Prot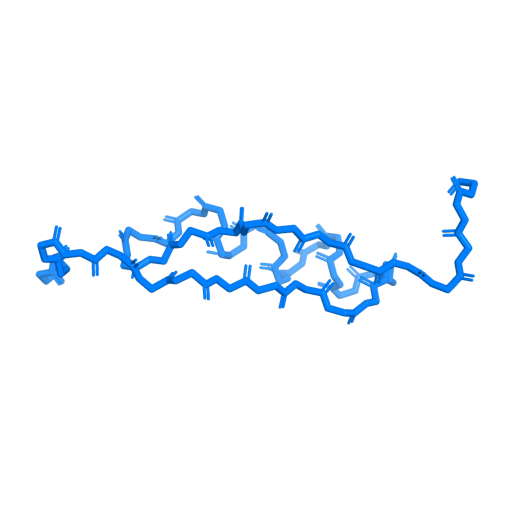ein AF-A0A6G3UMA7-F1 (afdb_monomer_lite)

Foldseek 3Di:
DDAPPDAAEDEAEEDDPCVPPPVVVVQVPDRRHDHPYYDYPDDD

Sequence (44 aa):
MTTPETPLRVGLAGTGPWARNTHAPALAAHPGVVLSGVWGRRAE

pLDDT: mean 91.82, std 8.93, range [62.91, 97.75]

Radius of gyration: 11.63 Å; chains: 1; bounding box: 22×14×37 Å

Structure (mmCIF, N/CA/C/O backbone):
data_AF-A0A6G3UMA7-F1
#
_entry.id   AF-A0A6G3UMA7-F1
#
loop_
_atom_site.group_PDB
_atom_site.id
_atom_site.type_symbol
_atom_site.label_atom_id
_atom_site.label_alt_id
_atom_site.label_comp_id
_atom_site.label_asym_id
_atom_site.label_entity_id
_atom_site.label_seq_id
_atom_site.pdbx_PDB_ins_code
_atom_site.Cartn_x
_atom_site.Cartn_y
_atom_site.Cartn_z
_atom_site.occupancy
_atom_site.B_iso_or_equiv
_atom_site.auth_seq_id
_atom_site.auth_comp_id
_atom_site.auth_asym_id
_atom_site.auth_atom_id
_atom_site.pdbx_PDB_model_num
ATOM 1 N N . MET A 1 1 ? -2.625 0.116 20.639 1.00 62.91 1 MET A N 1
ATOM 2 C CA . MET A 1 1 ? -2.567 1.172 19.609 1.00 62.91 1 MET A CA 1
ATOM 3 C C . MET A 1 1 ? -4.004 1.528 19.289 1.00 62.91 1 MET A C 1
ATOM 5 O O . MET A 1 1 ? -4.736 0.643 18.870 1.00 62.91 1 MET A O 1
ATOM 9 N N . THR A 1 2 ? -4.453 2.730 19.635 1.00 69.75 2 THR A N 1
ATOM 10 C CA . THR A 1 2 ? -5.836 3.154 19.392 1.00 69.75 2 THR A CA 1
ATOM 11 C C . THR A 1 2 ? -6.019 3.404 17.901 1.00 69.75 2 THR A C 1
ATOM 13 O O . THR A 1 2 ? -5.271 4.166 17.292 1.00 69.75 2 THR A O 1
ATOM 16 N N . THR A 1 3 ? -6.974 2.712 17.295 1.00 70.81 3 THR A N 1
ATOM 17 C CA . THR A 1 3 ? -7.347 2.952 15.903 1.00 70.81 3 THR A CA 1
ATOM 18 C C . THR A 1 3 ? -8.080 4.297 15.829 1.00 70.81 3 THR A C 1
ATOM 20 O O . THR A 1 3 ? -8.977 4.515 16.643 1.00 70.81 3 THR A O 1
ATOM 23 N N . PRO A 1 4 ? -7.713 5.219 14.922 1.00 80.25 4 PRO A N 1
ATOM 24 C CA . PRO A 1 4 ? -8.475 6.447 14.718 1.00 80.25 4 PRO A CA 1
ATOM 25 C C . PRO A 1 4 ? -9.900 6.115 14.252 1.00 80.25 4 PRO A C 1
ATOM 27 O O . PRO A 1 4 ? -10.082 5.193 13.460 1.00 80.25 4 PRO A O 1
ATOM 30 N N . GLU A 1 5 ? -10.901 6.884 14.701 1.00 82.44 5 GLU A N 1
ATOM 31 C CA . GLU A 1 5 ? -12.298 6.706 14.260 1.00 82.44 5 GLU A CA 1
ATOM 32 C C . GLU A 1 5 ? -12.456 6.843 12.742 1.00 82.44 5 GLU A C 1
ATOM 34 O O . GLU A 1 5 ? -13.304 6.195 12.136 1.00 82.44 5 GLU A O 1
ATOM 39 N N . THR A 1 6 ? -11.614 7.665 12.108 1.00 90.12 6 THR A N 1
ATOM 40 C CA . THR A 1 6 ? -11.509 7.745 10.650 1.00 90.12 6 THR A CA 1
ATOM 41 C C . THR A 1 6 ? -10.084 7.392 10.221 1.00 90.12 6 THR A C 1
ATOM 43 O O . THR A 1 6 ? -9.156 8.140 10.539 1.00 90.12 6 THR A O 1
ATOM 46 N N . PRO A 1 7 ? -9.871 6.274 9.506 1.00 90.56 7 PRO A N 1
ATOM 47 C CA . PRO A 1 7 ? -8.540 5.870 9.077 1.00 90.56 7 PRO A CA 1
ATOM 48 C C . PRO A 1 7 ? -7.999 6.785 7.972 1.00 90.56 7 PRO A C 1
ATOM 50 O O . PRO A 1 7 ? -8.726 7.214 7.070 1.00 90.56 7 PRO A O 1
ATOM 53 N N . LEU A 1 8 ? -6.693 7.056 8.017 1.00 95.62 8 LEU A N 1
ATOM 54 C CA . LEU A 1 8 ? -6.020 7.889 7.022 1.00 95.62 8 LEU A CA 1
ATOM 55 C C . LEU A 1 8 ? -5.955 7.166 5.672 1.00 95.62 8 LEU A C 1
ATOM 57 O O . LEU A 1 8 ? -5.490 6.032 5.572 1.00 95.62 8 LEU A O 1
ATOM 61 N N . ARG A 1 9 ? -6.374 7.844 4.606 1.00 96.75 9 ARG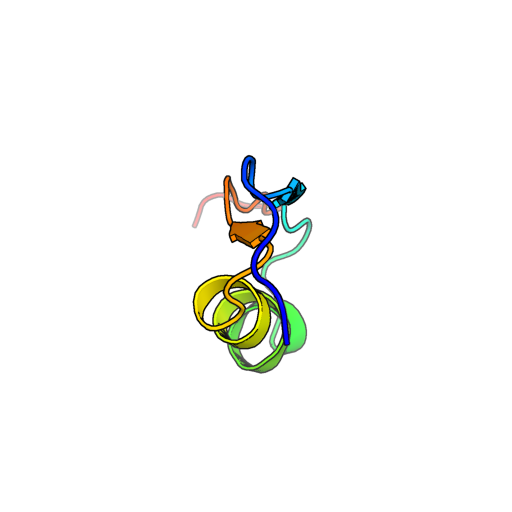 A N 1
ATOM 62 C CA . ARG A 1 9 ? -6.328 7.302 3.246 1.00 96.75 9 ARG A CA 1
ATOM 63 C C . ARG A 1 9 ? -4.963 7.566 2.624 1.00 96.75 9 ARG A C 1
ATOM 65 O O . ARG A 1 9 ? -4.534 8.714 2.554 1.00 96.75 9 ARG A O 1
ATOM 72 N N . VAL A 1 10 ? -4.301 6.513 2.154 1.00 97.31 10 VAL A N 1
ATOM 73 C CA . VAL A 1 10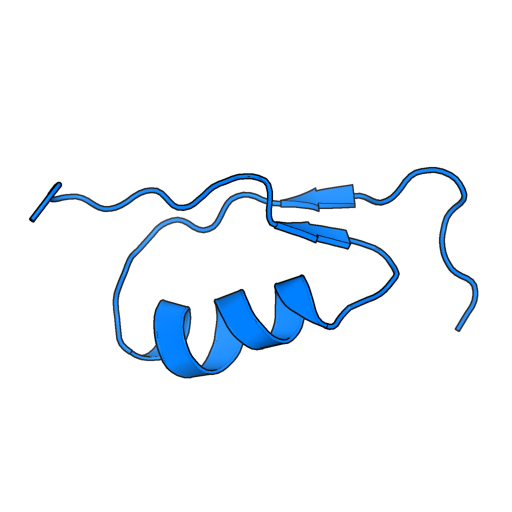 ? -2.944 6.589 1.596 1.00 97.31 10 VAL A CA 1
ATOM 74 C C . VAL A 1 10 ? -2.929 6.047 0.171 1.00 97.31 10 VAL A C 1
ATOM 76 O O . VAL A 1 10 ? -3.503 4.993 -0.104 1.00 97.31 10 VAL A O 1
ATOM 79 N N . GLY A 1 11 ? -2.267 6.767 -0.735 1.00 97.19 11 GLY A N 1
ATOM 80 C CA . GLY A 1 11 ? -1.943 6.298 -2.082 1.00 97.19 11 GLY A CA 1
ATOM 81 C C . GLY A 1 11 ? -0.470 5.903 -2.182 1.00 97.19 11 GLY A C 1
ATOM 82 O O . GLY A 1 11 ? 0.386 6.577 -1.610 1.00 97.19 11 GLY A O 1
ATOM 83 N N . LEU A 1 12 ? -0.171 4.827 -2.909 1.00 96.56 12 LEU A N 1
ATOM 84 C CA . LEU A 1 12 ? 1.198 4.364 -3.146 1.00 96.56 12 LEU A CA 1
ATOM 85 C C . LEU A 1 12 ? 1.642 4.714 -4.570 1.00 96.56 12 LEU A C 1
ATOM 87 O O . LEU A 1 12 ? 1.086 4.200 -5.537 1.00 96.56 12 LEU A O 1
ATOM 91 N N . ALA A 1 13 ? 2.654 5.569 -4.707 1.00 96.44 13 ALA A N 1
ATOM 92 C CA . ALA A 1 13 ? 3.252 5.893 -6.000 1.00 96.44 13 ALA A CA 1
ATOM 93 C C . ALA A 1 13 ? 4.478 5.003 -6.260 1.00 96.44 13 ALA A C 1
ATOM 95 O O . ALA A 1 13 ? 5.461 5.050 -5.521 1.00 96.44 13 ALA A O 1
ATOM 96 N N . GLY A 1 14 ? 4.428 4.212 -7.330 1.00 94.75 14 GLY A N 1
ATOM 97 C CA . GLY A 1 14 ? 5.455 3.246 -7.708 1.00 94.75 14 GLY A CA 1
ATOM 98 C C . GLY A 1 14 ? 5.019 1.794 -7.500 1.00 94.75 14 GLY A C 1
ATOM 99 O O . GLY A 1 14 ? 4.243 1.470 -6.608 1.00 94.75 14 GLY A O 1
ATOM 100 N N . THR A 1 15 ? 5.553 0.909 -8.342 1.00 95.50 15 THR A N 1
ATOM 101 C CA . THR A 1 15 ? 5.206 -0.525 -8.400 1.00 95.50 15 THR A CA 1
ATOM 102 C C . THR A 1 15 ? 6.435 -1.439 -8.280 1.00 95.50 15 THR A C 1
ATOM 104 O O . THR A 1 15 ? 6.408 -2.601 -8.670 1.00 95.50 15 THR A O 1
ATOM 107 N N . GLY A 1 16 ? 7.542 -0.915 -7.742 1.00 94.62 16 GLY A N 1
ATOM 108 C CA . GLY A 1 16 ? 8.794 -1.660 -7.577 1.00 94.62 16 GLY A CA 1
ATOM 109 C C . GLY A 1 16 ? 8.789 -2.662 -6.408 1.00 94.62 16 GLY A C 1
ATOM 110 O O . GLY A 1 16 ? 7.804 -2.771 -5.675 1.00 94.62 16 GLY A O 1
ATOM 111 N N . PRO A 1 17 ? 9.916 -3.358 -6.164 1.00 96.94 17 PRO A N 1
ATOM 112 C CA . PRO A 1 17 ? 10.018 -4.391 -5.127 1.00 96.94 17 PRO A CA 1
ATOM 113 C C . PRO A 1 17 ? 9.624 -3.914 -3.724 1.00 96.94 17 PRO A C 1
ATOM 115 O O . PRO A 1 17 ? 8.933 -4.626 -3.006 1.00 96.94 17 PRO A O 1
ATOM 118 N N . TRP A 1 18 ? 9.986 -2.684 -3.355 1.00 96.69 18 TRP A N 1
ATOM 119 C CA . TRP A 1 18 ? 9.596 -2.085 -2.075 1.00 96.69 18 TRP A CA 1
ATOM 120 C C . TRP A 1 18 ? 8.096 -1.807 -1.976 1.00 96.69 18 TRP A C 1
ATOM 122 O O . TRP A 1 18 ? 7.499 -2.018 -0.923 1.00 96.69 18 TRP A O 1
ATOM 132 N N . ALA A 1 19 ? 7.463 -1.379 -3.072 1.00 96.44 19 ALA A N 1
ATOM 133 C CA . ALA A 1 19 ? 6.018 -1.189 -3.110 1.00 96.44 19 ALA A CA 1
ATOM 134 C C . ALA A 1 19 ? 5.294 -2.521 -2.856 1.00 96.44 19 ALA A C 1
ATOM 136 O O . ALA A 1 19 ? 4.395 -2.578 -2.021 1.00 96.44 19 ALA A O 1
ATOM 137 N N . 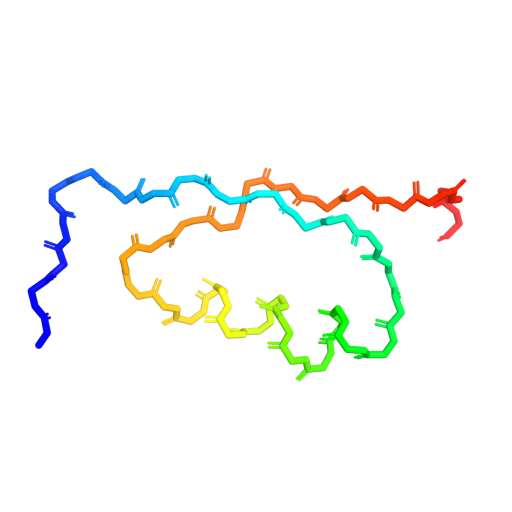ARG A 1 20 ? 5.744 -3.598 -3.514 1.00 95.25 20 ARG A N 1
ATOM 138 C CA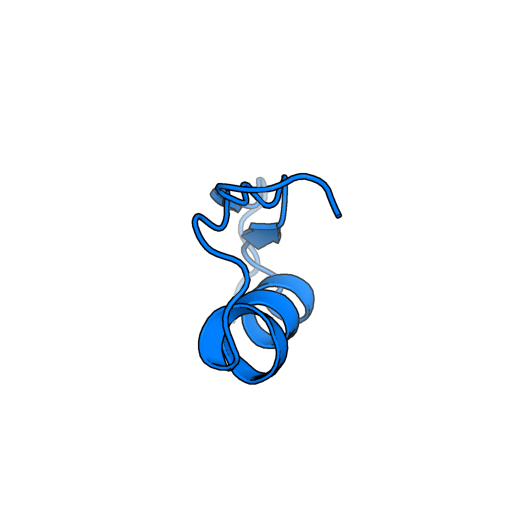 . ARG A 1 20 ? 5.122 -4.928 -3.445 1.00 95.25 20 ARG A CA 1
ATOM 139 C C . ARG A 1 20 ? 5.395 -5.677 -2.141 1.00 95.25 20 ARG A C 1
ATOM 141 O O . ARG A 1 20 ? 4.485 -6.293 -1.599 1.00 95.25 20 ARG A O 1
ATOM 148 N N . ASN A 1 21 ? 6.632 -5.641 -1.657 1.00 97.69 21 ASN A N 1
ATOM 149 C CA . ASN A 1 21 ? 7.074 -6.510 -0.564 1.00 97.69 21 ASN A CA 1
ATOM 150 C C . ASN A 1 21 ? 7.049 -5.812 0.799 1.00 97.69 21 ASN A C 1
ATOM 152 O O . ASN A 1 21 ? 7.077 -6.489 1.822 1.00 97.69 21 ASN A O 1
ATOM 156 N N . THR A 1 22 ? 7.003 -4.476 0.825 1.00 97.62 22 THR A N 1
ATOM 157 C CA . THR A 1 22 ? 7.110 -3.708 2.071 1.00 97.62 22 THR A CA 1
ATOM 158 C C . THR A 1 22 ? 5.939 -2.757 2.254 1.00 97.62 22 THR A C 1
ATOM 160 O O . THR A 1 22 ? 5.159 -2.927 3.187 1.00 97.62 22 THR A O 1
ATOM 163 N N . HIS A 1 23 ? 5.781 -1.768 1.373 1.00 97.56 23 HIS A N 1
ATOM 164 C CA . HIS A 1 23 ? 4.840 -0.675 1.611 1.00 97.56 23 HIS A CA 1
ATOM 165 C C . HIS A 1 23 ? 3.382 -1.113 1.496 1.00 97.56 23 HIS A C 1
ATOM 167 O O . HIS A 1 23 ? 2.610 -0.846 2.413 1.00 97.56 23 HIS A O 1
ATOM 173 N N . ALA A 1 24 ? 2.994 -1.798 0.415 1.00 97.19 24 ALA A N 1
ATOM 174 C CA . ALA A 1 24 ? 1.608 -2.230 0.257 1.00 97.19 24 ALA A CA 1
ATOM 175 C C . ALA A 1 24 ? 1.175 -3.223 1.354 1.00 97.19 24 ALA A C 1
ATOM 177 O O . ALA A 1 24 ? 0.132 -2.976 1.959 1.00 97.19 24 ALA A O 1
ATOM 178 N N . PRO A 1 25 ? 1.961 -4.265 1.705 1.00 97.75 25 PRO A N 1
ATOM 179 C CA . PRO A 1 25 ? 1.608 -5.158 2.809 1.00 97.75 25 PRO A CA 1
ATOM 180 C C . PRO A 1 25 ? 1.523 -4.443 4.162 1.00 97.75 25 PRO A C 1
ATOM 182 O O . PRO A 1 25 ? 0.573 -4.665 4.908 1.00 97.75 25 PRO A O 1
ATOM 185 N N . ALA A 1 26 ? 2.475 -3.554 4.472 1.00 97.44 26 ALA A N 1
ATOM 186 C CA . ALA A 1 26 ? 2.468 -2.820 5.735 1.00 97.44 26 ALA A CA 1
ATOM 187 C C . ALA A 1 26 ? 1.248 -1.896 5.853 1.00 97.44 26 ALA A C 1
ATOM 189 O O . ALA A 1 26 ? 0.587 -1.884 6.888 1.00 97.44 26 ALA A O 1
ATOM 190 N N . LEU A 1 27 ? 0.916 -1.159 4.788 1.00 96.75 27 LEU A N 1
ATOM 191 C CA . LEU A 1 27 ? -0.256 -0.282 4.760 1.00 96.75 27 LEU A CA 1
ATOM 192 C C . LEU A 1 27 ? -1.567 -1.075 4.819 1.00 96.75 27 LEU A C 1
ATOM 194 O O . LEU A 1 27 ? -2.499 -0.638 5.482 1.00 96.75 27 LEU A O 1
ATOM 198 N N . ALA A 1 28 ? -1.641 -2.239 4.166 1.00 95.38 28 ALA A N 1
ATOM 199 C CA . ALA A 1 28 ? -2.826 -3.097 4.203 1.00 95.38 28 ALA A CA 1
ATOM 200 C C . ALA A 1 28 ? -3.068 -3.727 5.586 1.00 95.38 28 ALA A C 1
ATOM 202 O O . ALA A 1 28 ? -4.215 -3.949 5.963 1.00 95.38 28 ALA A O 1
ATOM 203 N N . ALA A 1 29 ? -2.004 -4.010 6.343 1.00 95.94 29 ALA A N 1
ATOM 204 C CA . ALA A 1 29 ? -2.095 -4.603 7.677 1.00 95.94 29 ALA A CA 1
ATOM 205 C C . ALA A 1 29 ? -2.290 -3.572 8.804 1.00 95.94 29 ALA A C 1
ATOM 207 O O . ALA A 1 29 ? -2.594 -3.944 9.938 1.00 95.94 29 ALA A O 1
ATOM 208 N N . HIS A 1 30 ? -2.071 -2.284 8.533 1.00 94.31 30 HIS A N 1
ATOM 209 C CA . HIS A 1 30 ? -2.027 -1.271 9.577 1.00 94.31 30 HIS A CA 1
ATOM 210 C C . HIS A 1 30 ? -3.427 -0.709 9.888 1.00 94.31 30 HIS A C 1
ATOM 212 O O . HIS A 1 30 ? -4.049 -0.098 9.021 1.00 94.31 30 HIS A O 1
ATOM 218 N N . PRO A 1 31 ? -3.913 -0.798 11.142 1.00 92.94 31 PRO A N 1
ATOM 219 C CA . PRO A 1 31 ? -5.306 -0.483 11.472 1.00 92.94 31 PRO A CA 1
ATOM 220 C C . PRO A 1 31 ? -5.663 1.001 11.305 1.00 92.94 31 PRO A C 1
ATOM 222 O O . PRO A 1 31 ? -6.820 1.340 11.091 1.00 92.94 31 PRO A O 1
ATOM 225 N N . GLY A 1 32 ? -4.682 1.902 11.402 1.00 94.88 32 GLY A N 1
ATOM 226 C CA . GLY A 1 32 ? -4.914 3.347 11.308 1.00 94.88 32 GLY A CA 1
ATOM 227 C C . GLY A 1 32 ? -4.949 3.936 9.900 1.00 94.88 32 GLY A C 1
ATOM 228 O O . GLY A 1 32 ? -5.098 5.152 9.772 1.00 94.88 32 GLY A O 1
ATOM 229 N N . VAL A 1 33 ? -4.779 3.122 8.855 1.00 95.56 33 VAL A N 1
ATOM 230 C CA . VAL A 1 33 ? -4.715 3.611 7.472 1.00 95.56 33 VAL A CA 1
ATOM 231 C C . VAL A 1 33 ? -5.473 2.696 6.516 1.00 95.56 33 VAL A C 1
ATOM 233 O O . VAL A 1 33 ? -5.699 1.526 6.801 1.00 95.56 33 VAL A O 1
ATOM 236 N N . VAL A 1 34 ? -5.840 3.233 5.355 1.00 96.19 34 VAL A N 1
ATOM 237 C CA . VAL A 1 34 ? -6.428 2.480 4.242 1.00 96.19 34 VAL A CA 1
ATOM 238 C C . VAL A 1 34 ? -5.638 2.771 2.972 1.00 96.19 34 VAL A C 1
ATOM 240 O O . VAL A 1 34 ? -5.618 3.912 2.490 1.00 96.19 34 VAL A O 1
ATOM 243 N N . LEU A 1 35 ? -5.031 1.731 2.393 1.00 96.81 35 LEU A N 1
ATOM 244 C CA . LEU A 1 35 ? -4.439 1.801 1.058 1.00 96.81 35 LEU A CA 1
ATOM 245 C C . LEU A 1 35 ? -5.559 2.006 0.029 1.00 96.81 35 LEU A C 1
ATOM 247 O O . LEU A 1 35 ? -6.324 1.096 -0.271 1.00 96.81 35 LEU A O 1
ATOM 251 N N . SER A 1 36 ? -5.671 3.229 -0.480 1.00 96.69 36 SER A N 1
ATOM 252 C CA . SER A 1 36 ? -6.786 3.666 -1.329 1.00 96.69 36 SER A CA 1
ATOM 253 C C . SER A 1 36 ? -6.499 3.545 -2.823 1.00 96.69 36 SER A C 1
ATOM 255 O O . SER A 1 36 ? -7.421 3.630 -3.627 1.00 96.69 36 SER A O 1
ATOM 257 N N . GLY A 1 37 ? -5.238 3.363 -3.206 1.00 95.31 37 GLY A N 1
ATOM 258 C CA . GLY A 1 37 ? -4.851 3.200 -4.599 1.00 95.31 37 GLY A CA 1
ATOM 259 C C . GLY A 1 37 ? -3.346 3.056 -4.766 1.00 95.31 37 GLY A C 1
ATOM 260 O O . GLY A 1 37 ? -2.564 3.455 -3.898 1.00 95.31 37 GLY A O 1
ATOM 261 N N . VAL A 1 38 ? -2.953 2.488 -5.901 1.00 95.25 38 VAL A N 1
ATOM 262 C CA . VAL A 1 38 ? -1.559 2.356 -6.330 1.00 95.25 38 VAL A CA 1
ATOM 263 C C . VAL A 1 38 ? -1.434 2.990 -7.709 1.00 95.25 38 VAL A C 1
ATOM 265 O O . VAL A 1 38 ? -2.263 2.740 -8.581 1.00 95.25 38 VAL A O 1
ATOM 268 N N . TRP A 1 39 ? -0.405 3.807 -7.908 1.00 95.75 39 TRP A N 1
ATOM 269 C CA . TRP A 1 39 ? -0.109 4.439 -9.187 1.00 95.75 39 TRP A CA 1
ATOM 270 C C 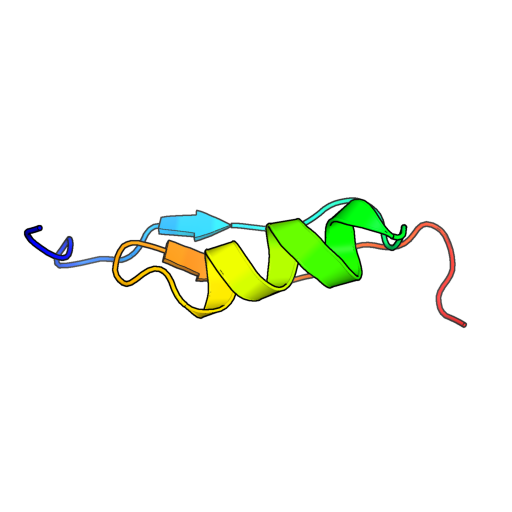. TRP A 1 39 ? 1.224 3.935 -9.738 1.00 95.75 39 TRP A C 1
ATOM 272 O O . TRP A 1 39 ? 2.278 4.133 -9.129 1.00 95.75 39 TRP A O 1
ATOM 282 N N . GLY A 1 40 ? 1.183 3.301 -10.907 1.00 94.44 40 GLY A N 1
ATOM 283 C CA . GLY A 1 40 ? 2.357 2.909 -11.682 1.00 94.44 40 GLY A CA 1
ATOM 284 C C . GLY A 1 40 ? 2.605 3.864 -12.848 1.00 94.44 40 GLY A C 1
ATOM 285 O O . GLY A 1 40 ? 1.694 4.521 -13.337 1.00 94.44 40 GLY A O 1
ATOM 286 N N . ARG A 1 41 ? 3.851 3.922 -13.337 1.00 93.44 41 ARG A N 1
ATOM 287 C CA . ARG A 1 41 ? 4.155 4.617 -14.608 1.00 93.44 41 ARG A CA 1
ATOM 288 C C . ARG A 1 41 ? 3.660 3.849 -15.831 1.00 93.44 41 ARG A C 1
ATOM 290 O O . ARG A 1 41 ? 3.577 4.417 -16.913 1.00 93.44 41 ARG A O 1
ATOM 297 N N . ARG A 1 42 ? 3.411 2.554 -15.660 1.00 83.69 42 ARG A N 1
ATOM 298 C CA . ARG A 1 42 ? 2.923 1.650 -16.687 1.00 83.69 42 ARG A CA 1
ATOM 299 C C . ARG A 1 42 ? 1.763 0.834 -16.134 1.00 83.69 42 ARG A C 1
ATOM 301 O O . ARG A 1 42 ? 1.692 0.641 -14.920 1.00 83.69 42 ARG A O 1
ATOM 308 N N . ALA A 1 43 ? 0.860 0.446 -17.028 1.00 75.94 43 ALA A N 1
ATOM 309 C CA . ALA A 1 43 ? -0.376 -0.258 -16.702 1.00 75.94 43 ALA A CA 1
ATOM 310 C C . ALA A 1 43 ? -0.284 -1.778 -16.913 1.00 75.94 43 ALA A C 1
ATOM 312 O O . ALA A 1 43 ? -1.260 -2.460 -16.609 1.00 75.94 43 ALA A O 1
ATOM 313 N N . GLU A 1 44 ? 0.835 -2.282 -17.458 1.00 68.44 44 GLU A N 1
ATOM 314 C CA . GLU A 1 44 ? 1.066 -3.729 -17.591 1.00 68.44 44 GLU A CA 1
ATOM 315 C C . GLU A 1 44 ? 1.186 -4.468 -16.254 1.00 68.44 44 GLU A C 1
ATOM 317 O O . GLU A 1 44 ? 1.635 -3.852 -15.256 1.00 68.44 44 GLU A O 1
#

Secondary structure (DSSP, 8-state):
-PPPSSPEEEEEE--SHHIIIIIHHHHHH-TTEEEEEEE-S---